Protein AF-A0A2V9PMG2-F1 (afdb_monomer_lite)

Secondary structure (DSSP, 8-state):
-TT-SS-EEEGGG-TTSPEEEEEEEEEEEETTEEEEEEEEEEEEEEETTEEEEEEEEEES---EETTEE-SEE--HHHHHHTT-EEETTTTEEE-HHHHHHHT-----------------

Foldseek 3Di:
DAVFAFKAFECVVCVVFDKDFDPDWDWDAAPNDTDTQGIWTKDWDDDPRFIDIDIYRHDNFRDDDPNHGDRMDHYNNRCVVQVWDADPVVRDIDNVSSVVVSPPPDDPCPDPDDPDDDDD

Sequence (120 aa):
DSGATYTYVRSSLIQSVPRKSVARPAHVLLAGREIDIQELCFIDGKIEGLDFFTDAVPLDEIGQADGHKLDAIIGAATVEHWEIKLDPRRGELDLEGLRRRAQVGPVTQKNWGPNFSAPS

pLDDT: mean 87.08, std 15.1, range [38.06, 97.94]

Radius of gyration: 17.61 Å; chains: 1; bounding box: 45×46×50 Å

Structure (mmCIF, N/CA/C/O backbone):
data_AF-A0A2V9PMG2-F1
#
_entry.id   AF-A0A2V9PMG2-F1
#
loop_
_atom_site.group_PDB
_atom_site.id
_atom_site.type_symbol
_atom_site.label_atom_id
_atom_site.label_alt_id
_atom_site.label_comp_id
_atom_site.label_asym_id
_atom_site.label_entity_id
_atom_site.label_seq_id
_atom_site.pdbx_PDB_ins_code
_atom_site.Cartn_x
_atom_site.Cartn_y
_atom_site.Cartn_z
_atom_site.occupancy
_atom_site.B_iso_or_equiv
_atom_site.auth_seq_id
_atom_site.auth_comp_id
_atom_site.auth_asym_id
_atom_site.auth_atom_id
_atom_site.pdbx_PDB_model_num
ATOM 1 N N . ASP A 1 1 ? -3.464 -1.507 -6.905 1.00 80.94 1 ASP A N 1
ATOM 2 C CA . ASP A 1 1 ? -4.848 -1.142 -7.231 1.00 80.94 1 ASP A CA 1
ATOM 3 C C . ASP A 1 1 ? -4.884 0.348 -7.526 1.00 80.94 1 ASP A C 1
ATOM 5 O O . ASP A 1 1 ? -4.659 1.149 -6.629 1.00 80.94 1 ASP A O 1
ATOM 9 N N . SER A 1 2 ? -5.082 0.720 -8.790 1.00 80.12 2 SER A N 1
ATOM 10 C CA . SER A 1 2 ? -5.168 2.130 -9.182 1.00 80.12 2 SER A CA 1
ATOM 11 C C . SER A 1 2 ? -6.483 2.794 -8.756 1.00 80.12 2 SER A C 1
ATOM 13 O O . SER A 1 2 ? -6.559 4.019 -8.773 1.00 80.12 2 SER A O 1
ATOM 15 N N . GLY A 1 3 ? -7.505 2.019 -8.370 1.00 88.19 3 GLY A N 1
ATOM 16 C CA . GLY A 1 3 ? -8.778 2.531 -7.857 1.00 88.19 3 GLY A CA 1
ATOM 17 C C . GLY A 1 3 ? -8.750 2.885 -6.368 1.00 88.19 3 GLY A C 1
ATOM 18 O O . GLY A 1 3 ? -9.652 3.565 -5.884 1.00 88.19 3 GLY A O 1
ATOM 19 N N . ALA A 1 4 ? -7.714 2.460 -5.646 1.00 92.44 4 ALA A N 1
ATOM 20 C CA . ALA A 1 4 ? -7.520 2.748 -4.233 1.00 92.44 4 ALA A CA 1
ATOM 21 C C . ALA A 1 4 ? -6.420 3.799 -4.058 1.00 92.44 4 ALA A C 1
ATOM 23 O O . ALA A 1 4 ? -5.282 3.562 -4.446 1.00 92.44 4 ALA A O 1
ATOM 24 N N . THR A 1 5 ? -6.717 4.950 -3.454 1.00 94.44 5 THR A N 1
ATOM 25 C CA . THR A 1 5 ? -5.698 5.995 -3.230 1.00 94.44 5 THR A CA 1
ATOM 26 C C . THR A 1 5 ? -4.609 5.534 -2.259 1.00 94.44 5 THR A C 1
ATOM 28 O O . THR A 1 5 ? -3.423 5.730 -2.521 1.00 94.44 5 THR A O 1
ATOM 31 N N . TYR A 1 6 ? -5.014 4.909 -1.151 1.00 96.81 6 TYR A N 1
ATOM 32 C CA . TYR A 1 6 ? -4.131 4.500 -0.059 1.00 96.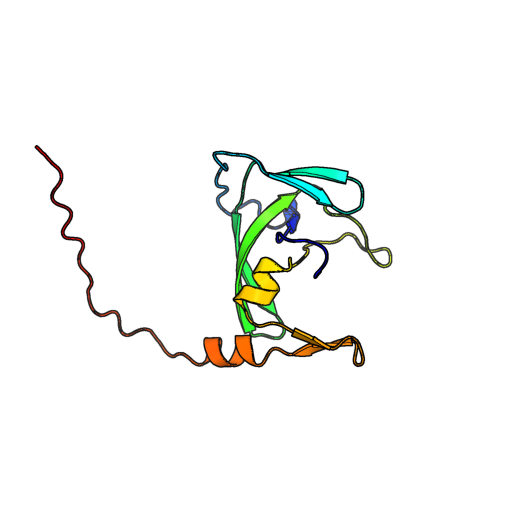81 6 TYR A CA 1
ATOM 33 C C . TYR A 1 6 ? -3.689 3.044 -0.192 1.00 96.81 6 TYR A C 1
ATOM 35 O O . TYR A 1 6 ? -4.365 2.226 -0.817 1.00 96.81 6 TYR A O 1
ATOM 43 N N . THR A 1 7 ? -2.569 2.719 0.448 1.00 97.50 7 THR A N 1
ATOM 44 C CA . THR A 1 7 ? -2.159 1.332 0.671 1.00 97.50 7 THR A CA 1
ATOM 45 C C . THR A 1 7 ? -2.834 0.793 1.927 1.00 97.50 7 THR A C 1
ATOM 47 O O . THR A 1 7 ? -2.912 1.481 2.943 1.00 97.50 7 THR A O 1
ATOM 50 N N . TYR A 1 8 ? -3.308 -0.449 1.867 1.00 97.06 8 TYR A N 1
ATOM 51 C CA . TYR A 1 8 ? -3.967 -1.141 2.973 1.00 97.06 8 TYR A CA 1
ATOM 52 C C . TYR A 1 8 ? -3.236 -2.440 3.268 1.00 97.06 8 TYR A C 1
ATOM 54 O O . TYR A 1 8 ? -2.804 -3.132 2.348 1.00 97.06 8 TYR A O 1
ATOM 62 N N . VAL A 1 9 ? -3.128 -2.800 4.541 1.00 97.19 9 VAL A N 1
ATOM 63 C CA . VAL A 1 9 ? -2.476 -4.041 4.970 1.00 97.19 9 VAL A CA 1
ATOM 64 C C . VAL A 1 9 ? -3.272 -4.688 6.090 1.00 97.19 9 VAL A C 1
ATOM 66 O O . VAL A 1 9 ? -3.857 -4.008 6.935 1.00 97.19 9 VAL A O 1
ATOM 69 N N . ARG A 1 10 ? -3.320 -6.020 6.097 1.00 96.31 10 ARG A N 1
ATOM 70 C CA . ARG A 1 10 ? -4.031 -6.751 7.136 1.00 96.31 10 ARG A CA 1
ATOM 71 C C . ARG A 1 10 ? -3.321 -6.566 8.476 1.00 96.31 10 ARG A C 1
ATOM 73 O O . ARG A 1 10 ? -2.162 -6.953 8.625 1.00 96.31 10 ARG A O 1
ATOM 80 N N . SER A 1 11 ? -4.037 -6.050 9.471 1.00 96.38 11 SER A N 1
ATOM 81 C CA . SER A 1 11 ? -3.542 -5.751 10.821 1.00 96.38 11 SER A CA 1
ATOM 82 C C . SER A 1 11 ? -2.783 -6.915 11.460 1.00 96.38 11 SER A C 1
ATOM 84 O O . SER A 1 11 ? -1.785 -6.701 12.147 1.00 96.38 11 SER A O 1
ATOM 86 N N . SER A 1 12 ? -3.231 -8.153 11.227 1.00 95.81 12 SER A N 1
ATOM 87 C CA . SER A 1 12 ? -2.614 -9.359 11.789 1.00 95.81 12 SER A CA 1
ATOM 88 C C . SER A 1 12 ? -1.185 -9.614 11.298 1.00 95.81 12 SER A C 1
ATOM 90 O O . SER A 1 12 ? -0.460 -10.357 11.947 1.00 95.81 12 SER A O 1
ATOM 92 N N . LEU A 1 13 ? -0.776 -9.026 10.168 1.00 94.56 13 LEU A N 1
ATOM 93 C CA . LEU A 1 13 ? 0.558 -9.208 9.582 1.00 94.56 13 LEU A CA 1
ATOM 94 C C . LEU A 1 13 ? 1.584 -8.192 10.098 1.00 94.56 13 LEU A C 1
ATOM 96 O O . LEU A 1 13 ? 2.782 -8.394 9.934 1.00 94.56 13 LEU A O 1
ATOM 100 N N . ILE A 1 14 ? 1.124 -7.109 10.728 1.00 94.44 14 ILE A N 1
ATOM 101 C CA . ILE A 1 14 ? 1.952 -5.958 11.116 1.00 94.44 14 ILE A CA 1
ATOM 102 C C . ILE A 1 14 ? 1.744 -5.566 12.585 1.00 94.44 14 ILE A C 1
ATOM 104 O O . ILE A 1 14 ? 1.803 -4.396 12.953 1.00 94.44 14 ILE A O 1
ATOM 108 N N . GLN A 1 15 ? 1.484 -6.549 13.448 1.00 93.81 15 GLN A N 1
ATOM 109 C CA . GLN A 1 15 ? 1.163 -6.319 14.864 1.00 93.81 15 GLN A CA 1
ATOM 110 C C . GLN A 1 15 ? 2.277 -5.597 15.635 1.00 93.81 15 GLN A C 1
ATOM 112 O O . GLN A 1 15 ? 1.994 -4.862 16.576 1.00 93.81 15 GLN A O 1
ATOM 117 N N . SER A 1 16 ? 3.536 -5.793 15.238 1.00 93.81 16 SER A N 1
ATOM 118 C CA . SER A 1 16 ? 4.702 -5.156 15.856 1.00 93.81 16 SER A CA 1
ATOM 119 C C . SER A 1 16 ? 5.074 -3.806 15.239 1.00 93.81 16 SER A C 1
ATOM 121 O O . SER A 1 16 ? 6.013 -3.170 15.713 1.00 93.81 16 SER A O 1
ATOM 123 N N . VAL A 1 17 ? 4.395 -3.372 14.170 1.00 95.94 17 VAL A N 1
ATOM 124 C CA . VAL A 1 17 ? 4.707 -2.108 13.494 1.00 95.94 17 VAL A CA 1
ATOM 125 C C . VAL A 1 17 ? 4.039 -0.954 14.249 1.00 95.94 17 VAL A C 1
ATOM 127 O O . VAL A 1 17 ? 2.826 -1.003 14.477 1.00 95.94 17 VAL A O 1
ATOM 130 N N . PRO A 1 18 ? 4.786 0.102 14.629 1.00 96.69 18 PRO A N 1
ATOM 131 C CA . PRO A 1 18 ? 4.208 1.268 15.282 1.00 96.69 18 PRO A CA 1
ATOM 132 C C . PRO A 1 18 ? 3.099 1.907 14.445 1.00 96.69 18 PRO A C 1
ATOM 134 O O . PRO A 1 18 ? 3.263 2.165 13.250 1.00 96.69 18 PRO A O 1
ATOM 137 N N . ARG A 1 19 ? 1.980 2.208 15.105 1.00 97.00 19 ARG A N 1
ATOM 138 C CA . ARG A 1 19 ? 0.844 2.910 14.509 1.00 97.00 19 ARG A CA 1
ATOM 139 C C . ARG A 1 19 ? 0.8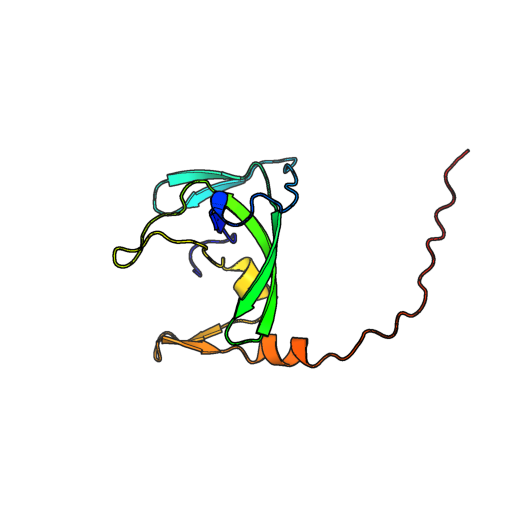47 4.364 14.946 1.00 97.00 19 ARG A C 1
ATOM 141 O O . ARG A 1 19 ? 1.149 4.685 16.096 1.00 97.00 19 ARG A O 1
ATOM 148 N N . LYS A 1 20 ? 0.505 5.248 14.020 1.00 96.62 20 LYS A N 1
ATOM 149 C CA . LYS A 1 20 ? 0.373 6.680 14.248 1.00 96.62 20 LYS A CA 1
ATOM 150 C C . LYS A 1 20 ? -1.061 7.092 13.966 1.00 96.62 20 LYS A C 1
ATOM 152 O O . LYS A 1 20 ? -1.526 6.965 12.836 1.00 96.62 20 LYS A O 1
ATOM 157 N N . SER A 1 21 ? -1.732 7.633 14.977 1.00 96.62 21 SER A N 1
ATOM 158 C CA . SER A 1 21 ? -3.057 8.222 14.801 1.00 96.62 21 SER A CA 1
ATOM 159 C C . SER A 1 21 ? -2.990 9.423 13.861 1.00 96.62 21 SER A C 1
ATOM 161 O O . SER A 1 21 ? -2.071 10.247 13.947 1.00 96.62 21 SER A O 1
ATOM 163 N N . VAL A 1 22 ? -3.971 9.544 12.971 1.00 95.00 22 VAL A N 1
ATOM 164 C CA . VAL A 1 22 ? -4.097 10.712 12.100 1.00 95.00 22 VAL A CA 1
ATOM 165 C C . VAL A 1 22 ? -4.958 11.773 12.780 1.00 95.00 22 VAL A C 1
ATOM 167 O O . VAL A 1 22 ? -6.000 11.481 13.357 1.00 95.00 22 VAL A O 1
ATOM 170 N N . ALA A 1 23 ? -4.525 13.033 12.720 1.00 92.62 23 ALA A N 1
ATOM 171 C CA . ALA A 1 23 ? -5.235 14.132 13.381 1.00 92.62 23 ALA A CA 1
ATOM 172 C C . ALA A 1 23 ? -6.601 14.437 12.741 1.00 92.62 23 ALA A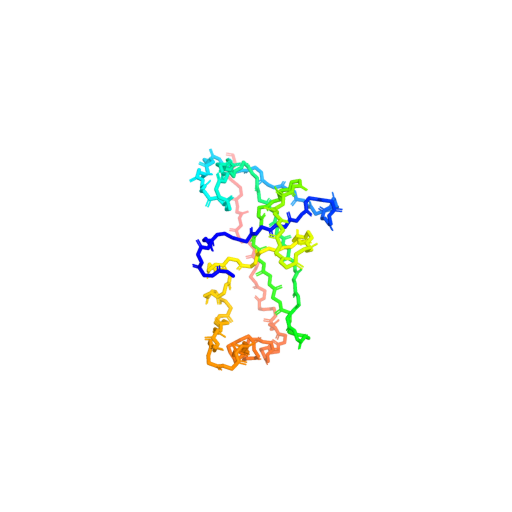 C 1
ATOM 174 O O . ALA A 1 23 ? -7.481 15.001 13.387 1.00 92.62 23 ALA A O 1
ATOM 175 N N . ARG A 1 24 ? -6.763 14.104 11.456 1.00 92.75 24 ARG A N 1
ATOM 176 C CA . ARG A 1 24 ? -8.003 14.265 10.694 1.00 92.75 24 ARG A CA 1
ATOM 177 C C . ARG A 1 24 ? -8.236 12.984 9.893 1.00 92.75 24 ARG A C 1
ATOM 179 O O . ARG A 1 24 ? -7.544 12.803 8.890 1.00 92.75 24 ARG A O 1
ATOM 186 N N . PRO A 1 25 ? -9.132 12.094 10.351 1.00 93.06 25 PRO A N 1
ATOM 187 C CA . PRO A 1 25 ? -9.444 10.871 9.629 1.00 93.06 25 PRO A CA 1
ATOM 188 C C . PRO A 1 25 ? -9.941 11.149 8.213 1.00 93.06 25 PRO A C 1
ATOM 190 O O . PRO A 1 25 ? -10.691 12.098 7.984 1.00 93.06 25 PRO A O 1
ATOM 193 N N . ALA A 1 26 ? -9.501 10.323 7.267 1.00 92.88 26 ALA A N 1
ATOM 194 C CA . ALA A 1 26 ? -10.021 10.327 5.908 1.00 92.88 26 ALA A CA 1
ATOM 195 C C . ALA A 1 26 ? -11.107 9.255 5.780 1.00 92.88 26 ALA A C 1
ATOM 197 O O . ALA A 1 26 ? -10.920 8.129 6.241 1.00 92.88 26 ALA A O 1
ATOM 198 N N . HIS A 1 27 ? -12.216 9.608 5.132 1.00 95.00 27 HIS A N 1
ATOM 199 C CA . HIS A 1 27 ? -13.327 8.702 4.853 1.00 95.00 27 HIS A CA 1
ATOM 200 C C . HIS A 1 27 ? -13.224 8.217 3.411 1.00 95.00 27 HIS A C 1
ATOM 202 O O . HIS A 1 27 ? -13.189 9.028 2.483 1.00 95.00 27 HIS A O 1
ATOM 208 N N . VAL A 1 28 ? -13.148 6.903 3.220 1.00 94.19 28 VAL A N 1
ATOM 209 C CA . VAL A 1 28 ? -12.947 6.297 1.899 1.00 94.19 28 VAL A CA 1
ATOM 210 C C . VAL A 1 28 ? -13.860 5.100 1.699 1.00 94.19 28 VAL A C 1
ATOM 212 O O . VAL A 1 28 ? -14.248 4.430 2.653 1.00 94.19 28 VAL A O 1
ATOM 215 N N . LEU A 1 29 ? -14.171 4.809 0.437 1.00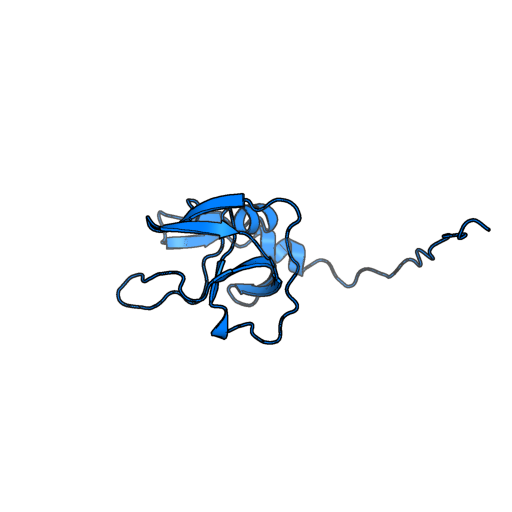 92.31 29 LEU A N 1
ATOM 216 C CA . LEU A 1 29 ? -14.865 3.590 0.049 1.00 92.31 29 LEU A CA 1
ATOM 217 C C . LEU A 1 29 ? -13.836 2.573 -0.451 1.00 92.31 29 LEU A C 1
ATOM 219 O O . LEU A 1 29 ? -13.148 2.825 -1.438 1.00 92.31 29 LEU A O 1
ATOM 223 N N . LEU A 1 30 ? -13.750 1.420 0.207 1.00 90.94 30 LEU A N 1
ATOM 224 C CA . LEU A 1 30 ? -12.899 0.304 -0.201 1.00 90.94 30 LEU A CA 1
ATOM 225 C C . LEU A 1 30 ? -13.757 -0.949 -0.349 1.00 90.94 30 LEU A C 1
ATOM 227 O O . LEU A 1 30 ? -14.400 -1.379 0.605 1.00 90.94 30 LEU A O 1
ATOM 231 N N . ALA A 1 31 ? -13.787 -1.531 -1.551 1.00 83.62 31 ALA A N 1
ATOM 232 C CA . ALA A 1 31 ? -14.575 -2.733 -1.850 1.00 83.62 31 ALA A CA 1
ATOM 233 C C . ALA A 1 31 ? -16.052 -2.642 -1.389 1.00 83.62 31 ALA A C 1
ATOM 235 O O . ALA A 1 31 ? -16.620 -3.604 -0.877 1.00 83.62 31 ALA A O 1
ATOM 236 N N . GLY A 1 32 ? -16.670 -1.464 -1.539 1.00 86.44 32 GLY A N 1
ATOM 237 C CA . GLY A 1 32 ? -18.062 -1.216 -1.140 1.00 86.44 32 GLY A CA 1
ATOM 238 C C . GLY A 1 32 ? -18.281 -1.006 0.362 1.00 86.44 32 GLY A C 1
ATOM 239 O O . GLY A 1 32 ? -19.425 -0.871 0.788 1.00 86.44 32 GLY A O 1
ATOM 240 N N . ARG A 1 33 ? -17.212 -0.960 1.164 1.00 90.00 33 ARG A N 1
ATOM 241 C CA . ARG A 1 33 ? -17.256 -0.657 2.597 1.00 90.00 33 ARG A CA 1
ATOM 242 C C . ARG A 1 33 ? -16.708 0.735 2.858 1.00 90.00 33 ARG A C 1
ATOM 244 O O . ARG A 1 33 ? -15.668 1.105 2.316 1.00 90.00 33 ARG A O 1
ATOM 251 N N . GLU A 1 34 ? -17.394 1.481 3.709 1.00 93.69 34 GLU A N 1
ATOM 252 C CA . GLU A 1 34 ? -16.867 2.731 4.247 1.00 93.69 34 GLU A CA 1
ATOM 253 C C . GLU A 1 34 ? -15.783 2.417 5.279 1.00 93.69 34 GLU A C 1
ATOM 255 O O . GLU A 1 34 ? -15.955 1.552 6.142 1.00 93.69 34 GLU A O 1
ATOM 260 N N . ILE A 1 35 ? -14.647 3.095 5.147 1.00 94.81 35 ILE A N 1
ATOM 261 C CA . ILE A 1 35 ? -13.495 2.966 6.028 1.00 94.81 35 ILE A CA 1
ATOM 262 C C . ILE A 1 35 ? -13.121 4.353 6.538 1.00 94.81 35 ILE A C 1
ATOM 264 O O . ILE A 1 35 ? -12.866 5.270 5.751 1.00 94.81 35 ILE A O 1
ATOM 268 N N . ASP A 1 36 ? -13.008 4.456 7.859 1.00 95.56 36 ASP A N 1
ATOM 269 C CA . ASP A 1 36 ? -12.443 5.613 8.539 1.00 95.56 36 ASP A CA 1
ATOM 270 C C . ASP A 1 36 ? -10.962 5.360 8.794 1.00 95.56 36 ASP A C 1
ATOM 272 O O . ASP A 1 36 ? -10.583 4.536 9.629 1.00 95.56 36 ASP A O 1
ATOM 276 N N . ILE A 1 37 ? -10.099 6.075 8.078 1.00 96.38 37 ILE A N 1
ATOM 277 C CA . ILE A 1 37 ? -8.655 5.973 8.271 1.00 96.38 37 ILE A CA 1
ATOM 278 C C . ILE A 1 37 ? -8.292 6.761 9.526 1.00 96.38 37 ILE A C 1
ATOM 280 O O . ILE A 1 37 ? -8.124 7.975 9.468 1.00 96.38 37 ILE A O 1
ATOM 284 N N . GLN A 1 38 ? -8.192 6.078 10.666 1.00 96.25 38 GLN A N 1
ATOM 285 C CA . GLN A 1 38 ? -7.863 6.690 11.963 1.00 96.25 38 GLN A CA 1
ATOM 286 C C . GLN A 1 38 ? -6.378 6.580 12.321 1.00 96.25 38 GLN A C 1
ATOM 288 O O . GLN A 1 38 ? -5.866 7.346 13.141 1.00 96.25 38 GLN A O 1
ATOM 293 N N . GLU A 1 39 ? -5.669 5.658 11.684 1.00 96.62 39 GLU A N 1
ATOM 294 C CA . GLU A 1 39 ? -4.260 5.401 11.928 1.00 96.62 39 GLU A CA 1
ATOM 295 C C . GLU A 1 39 ? -3.547 4.949 10.657 1.00 96.62 39 GLU A C 1
ATOM 297 O O . GLU A 1 39 ? -4.149 4.403 9.732 1.00 96.62 39 GLU A O 1
ATOM 302 N N . LEU A 1 40 ? -2.242 5.198 10.633 1.00 97.50 40 LEU A N 1
ATOM 303 C CA . LEU A 1 40 ? -1.323 4.749 9.600 1.00 97.50 40 LEU A CA 1
ATOM 304 C C . LEU A 1 40 ? -0.134 4.055 10.257 1.00 97.50 40 LEU A C 1
ATOM 306 O O . LEU A 1 40 ? 0.271 4.391 11.371 1.00 97.50 40 LEU A O 1
ATOM 310 N N . CYS A 1 41 ? 0.459 3.119 9.540 1.00 97.44 41 CYS A N 1
ATOM 311 C CA . CYS A 1 41 ? 1.741 2.517 9.873 1.00 97.44 41 CYS A CA 1
ATOM 312 C C . CYS A 1 41 ? 2.711 2.752 8.717 1.00 97.44 41 CYS A C 1
ATOM 314 O O . CYS A 1 41 ? 2.283 2.893 7.576 1.00 97.44 41 CYS A O 1
ATOM 316 N N . PHE A 1 42 ? 4.004 2.828 9.008 1.00 97.69 42 PHE A N 1
ATOM 317 C CA . PHE A 1 42 ? 5.034 2.897 7.976 1.00 97.69 42 PHE A CA 1
ATOM 318 C C . PHE A 1 42 ? 5.649 1.512 7.820 1.00 97.69 42 PHE A C 1
ATOM 320 O O . PHE A 1 42 ? 6.090 0.930 8.812 1.00 97.69 42 PHE A O 1
ATOM 327 N N . ILE A 1 43 ? 5.630 0.978 6.602 1.00 96.62 43 ILE A N 1
ATOM 328 C CA . ILE A 1 43 ? 6.060 -0.389 6.311 1.00 96.62 43 ILE A CA 1
ATOM 329 C C . ILE A 1 43 ? 7.067 -0.415 5.168 1.00 96.62 43 ILE A C 1
ATOM 331 O O . ILE A 1 43 ? 6.966 0.365 4.219 1.00 96.62 43 ILE A O 1
ATOM 335 N N . ASP A 1 44 ? 7.990 -1.368 5.251 1.00 95.12 44 ASP A N 1
ATOM 336 C CA . ASP A 1 44 ? 8.839 -1.781 4.141 1.00 95.12 44 ASP A CA 1
ATOM 337 C C . ASP A 1 44 ? 8.174 -2.944 3.395 1.00 95.12 44 ASP A C 1
ATOM 339 O O . ASP A 1 44 ? 7.526 -3.811 3.989 1.00 95.12 44 ASP A O 1
ATOM 343 N N . GLY A 1 45 ? 8.343 -2.972 2.080 1.00 92.38 45 GLY A N 1
ATOM 344 C CA . GLY A 1 45 ? 7.827 -4.007 1.201 1.00 92.38 45 GLY A CA 1
ATOM 345 C C . GLY A 1 45 ? 8.828 -4.363 0.111 1.00 92.38 45 GLY A C 1
ATOM 346 O O . GLY A 1 45 ? 9.820 -3.670 -0.114 1.00 92.38 45 GLY A O 1
ATOM 347 N N . LYS A 1 46 ? 8.556 -5.466 -0.587 1.00 93.94 46 LYS A N 1
ATOM 348 C CA . LYS A 1 46 ? 9.395 -5.946 -1.685 1.00 93.94 46 LYS A CA 1
ATOM 349 C C . LYS A 1 46 ? 8.533 -6.390 -2.860 1.00 93.94 46 LYS A C 1
ATOM 351 O O . LYS A 1 46 ? 7.627 -7.200 -2.680 1.00 93.94 46 LYS A O 1
ATOM 356 N N . ILE A 1 47 ? 8.831 -5.886 -4.056 1.00 92.06 47 ILE A N 1
ATOM 357 C CA . ILE A 1 47 ? 8.214 -6.320 -5.320 1.00 92.06 47 ILE A CA 1
ATOM 358 C C . ILE A 1 47 ? 9.329 -6.863 -6.204 1.00 92.06 47 ILE A C 1
ATOM 360 O O . ILE A 1 47 ? 10.281 -6.148 -6.500 1.00 92.06 47 ILE A O 1
ATOM 364 N N . GLU A 1 48 ? 9.247 -8.140 -6.586 1.00 91.25 48 GLU A N 1
ATOM 365 C CA . GLU A 1 48 ? 10.260 -8.808 -7.426 1.00 91.25 48 GLU A CA 1
ATOM 366 C C . GLU A 1 48 ? 11.713 -8.598 -6.948 1.00 91.25 48 GLU A C 1
ATOM 368 O O . GLU A 1 48 ? 12.636 -8.400 -7.735 1.00 91.25 48 GLU A O 1
ATOM 373 N N . GLY A 1 49 ? 11.934 -8.609 -5.632 1.00 92.44 49 GLY A N 1
ATOM 374 C CA . GLY A 1 49 ? 13.264 -8.401 -5.054 1.00 92.44 49 GLY A CA 1
ATOM 375 C C . GLY A 1 49 ? 13.615 -6.943 -4.741 1.00 92.44 49 GLY A C 1
ATOM 376 O O . GLY A 1 49 ? 14.524 -6.718 -3.945 1.00 92.44 49 GLY A O 1
ATOM 377 N N . LEU A 1 50 ? 12.881 -5.972 -5.286 1.00 93.75 50 LEU A N 1
ATOM 378 C CA . LEU A 1 50 ? 13.139 -4.543 -5.121 1.00 93.75 50 LEU A CA 1
ATOM 379 C C . LEU A 1 50 ? 12.421 -3.985 -3.897 1.00 93.75 50 LEU A C 1
ATOM 381 O O . LEU A 1 50 ? 11.210 -4.153 -3.754 1.00 93.75 50 LEU A O 1
ATOM 385 N N . ASP A 1 51 ? 13.181 -3.322 -3.035 1.00 94.12 51 ASP A N 1
ATOM 386 C CA . ASP A 1 51 ? 12.676 -2.731 -1.801 1.00 94.12 51 ASP A CA 1
ATOM 387 C C . ASP A 1 51 ? 11.947 -1.411 -2.071 1.00 94.12 51 ASP A C 1
ATOM 389 O O . ASP A 1 51 ? 12.388 -0.589 -2.877 1.00 94.12 51 ASP A O 1
ATOM 393 N N . PHE A 1 52 ? 10.838 -1.208 -1.370 1.00 95.31 52 PHE A N 1
ATOM 394 C CA . PHE A 1 52 ? 10.095 0.045 -1.321 1.00 95.31 52 PHE A CA 1
ATOM 395 C C . PHE A 1 52 ? 9.546 0.245 0.094 1.00 95.31 52 PHE A C 1
ATOM 397 O O . PHE A 1 52 ? 9.451 -0.706 0.865 1.00 95.31 52 PHE A O 1
ATOM 404 N N . PHE A 1 53 ? 9.148 1.465 0.434 1.00 96.56 53 PHE A N 1
ATOM 405 C CA . PHE A 1 53 ? 8.467 1.756 1.696 1.00 96.56 53 PHE A CA 1
ATOM 406 C C . PHE A 1 53 ? 7.207 2.578 1.451 1.00 96.56 53 PHE A C 1
ATOM 408 O O . PHE A 1 53 ? 7.086 3.263 0.434 1.00 96.56 53 PHE A O 1
ATOM 415 N N . THR A 1 54 ? 6.253 2.532 2.372 1.00 97.62 54 THR A N 1
ATOM 416 C CA . THR A 1 54 ? 5.017 3.313 2.264 1.00 97.62 54 THR A CA 1
ATOM 417 C C . THR A 1 54 ? 4.342 3.467 3.616 1.00 97.62 54 THR A C 1
ATOM 419 O O . THR A 1 54 ? 4.476 2.613 4.492 1.00 97.62 54 THR A O 1
ATOM 422 N N . ASP A 1 55 ? 3.561 4.530 3.779 1.00 97.00 55 ASP A N 1
ATOM 423 C CA . ASP A 1 55 ? 2.478 4.508 4.749 1.00 97.00 55 ASP A CA 1
ATOM 424 C C . ASP A 1 55 ? 1.370 3.548 4.286 1.00 97.00 55 ASP A C 1
ATOM 426 O O . ASP A 1 55 ? 1.115 3.387 3.089 1.00 97.00 55 ASP A O 1
ATOM 430 N N . ALA A 1 56 ? 0.747 2.872 5.246 1.00 97.94 56 ALA A N 1
ATOM 431 C CA . ALA A 1 56 ? -0.328 1.923 5.024 1.00 97.94 56 ALA A CA 1
ATOM 432 C C . ALA A 1 56 ? -1.393 2.036 6.118 1.00 97.94 56 ALA A C 1
ATOM 434 O O . ALA A 1 56 ? -1.090 2.243 7.297 1.00 97.94 56 ALA A O 1
ATOM 435 N N . VAL A 1 57 ? -2.647 1.853 5.721 1.00 97.81 57 VAL A N 1
ATOM 436 C CA . VAL A 1 57 ? -3.802 1.770 6.613 1.00 97.81 57 VAL A CA 1
ATOM 437 C C . VAL A 1 57 ? -3.920 0.325 7.122 1.00 97.81 57 VAL A C 1
ATOM 439 O O . VAL A 1 57 ? -4.166 -0.580 6.315 1.00 97.81 57 VAL A O 1
ATOM 442 N N . PRO A 1 58 ? -3.752 0.069 8.431 1.00 97.31 58 PRO A N 1
ATOM 443 C CA . PRO A 1 58 ? -4.005 -1.248 9.003 1.00 97.31 58 PRO A CA 1
ATOM 444 C C . PRO A 1 58 ? -5.514 -1.528 9.029 1.00 97.31 58 PRO A C 1
ATOM 446 O O . PRO A 1 58 ? -6.283 -0.739 9.571 1.00 97.31 58 PRO A O 1
ATOM 449 N N . LEU A 1 59 ? -5.946 -2.658 8.467 1.00 95.81 59 LEU A N 1
ATOM 450 C CA . LEU A 1 59 ? -7.339 -3.121 8.517 1.00 95.81 59 LEU A CA 1
ATOM 451 C C . LEU A 1 59 ? -7.413 -4.564 9.008 1.00 95.81 59 LEU A C 1
ATOM 453 O O . LEU A 1 59 ? -6.605 -5.397 8.608 1.00 95.81 59 LEU A O 1
ATOM 457 N N . ASP A 1 60 ? -8.414 -4.902 9.819 1.00 94.06 60 ASP A N 1
ATOM 458 C CA . ASP A 1 60 ? -8.595 -6.288 10.280 1.00 94.06 60 ASP A CA 1
ATOM 459 C C . ASP A 1 60 ? -8.898 -7.239 9.116 1.00 94.06 60 ASP A C 1
ATOM 461 O O . ASP A 1 60 ? -8.323 -8.323 9.015 1.00 94.06 60 ASP A O 1
ATOM 465 N N . GLU A 1 61 ? -9.741 -6.791 8.185 1.00 92.44 61 GLU A N 1
ATOM 466 C CA . GLU A 1 61 ? -10.017 -7.475 6.928 1.00 92.44 61 GLU A CA 1
ATOM 467 C C . GLU A 1 61 ? -10.087 -6.469 5.781 1.00 92.44 61 GLU A C 1
ATOM 469 O O . GLU A 1 61 ? -10.832 -5.490 5.849 1.00 92.44 61 GLU A O 1
ATOM 474 N N . ILE A 1 62 ? -9.340 -6.745 4.712 1.00 93.00 62 ILE A N 1
ATOM 475 C CA . ILE A 1 62 ? -9.321 -5.918 3.501 1.00 93.00 62 ILE A CA 1
ATOM 476 C C . ILE A 1 62 ? -10.437 -6.345 2.542 1.00 93.00 62 ILE A C 1
ATOM 478 O O . ILE A 1 62 ? -11.213 -5.525 2.064 1.00 93.00 62 ILE A O 1
ATOM 482 N N . GLY A 1 63 ? -10.519 -7.645 2.261 1.00 90.44 63 GLY A N 1
ATOM 483 C CA . GLY A 1 63 ? -11.432 -8.204 1.273 1.00 90.44 63 GLY A CA 1
ATOM 484 C C . GLY A 1 63 ? -10.912 -9.523 0.718 1.00 90.44 63 GLY A C 1
ATOM 485 O O . GLY A 1 63 ? -9.989 -10.128 1.275 1.00 90.44 63 GLY A O 1
ATOM 486 N N . GLN A 1 64 ? -11.516 -9.968 -0.379 1.00 90.69 64 GLN A N 1
ATOM 487 C CA . GLN A 1 64 ? -11.123 -11.181 -1.087 1.00 90.69 64 GLN A CA 1
ATOM 488 C C . GLN A 1 64 ? -11.060 -10.917 -2.591 1.00 90.69 64 GLN A C 1
ATOM 490 O O . GLN A 1 64 ? -11.884 -10.172 -3.118 1.00 90.69 64 GLN A O 1
ATOM 495 N N . ALA A 1 65 ? -10.108 -11.552 -3.265 1.00 86.31 65 ALA A N 1
ATOM 496 C CA . ALA A 1 65 ? -10.016 -11.609 -4.721 1.00 86.31 65 ALA A CA 1
ATOM 497 C C . ALA A 1 65 ? -9.672 -13.044 -5.124 1.00 86.31 65 ALA A C 1
ATOM 499 O O . ALA A 1 65 ? -8.904 -13.705 -4.426 1.00 86.31 65 ALA A O 1
ATOM 500 N N . ASP A 1 66 ? -10.283 -13.545 -6.197 1.00 88.00 66 ASP A N 1
ATOM 501 C CA . ASP A 1 66 ? -10.048 -14.899 -6.721 1.00 88.00 66 ASP A CA 1
ATOM 502 C C . ASP A 1 66 ? -10.166 -16.019 -5.664 1.00 88.00 66 ASP A C 1
ATOM 504 O O . ASP A 1 66 ? -9.463 -17.022 -5.705 1.00 88.00 66 ASP A O 1
ATOM 508 N N . GLY A 1 67 ? -11.059 -15.847 -4.680 1.00 91.06 67 GLY A N 1
ATOM 509 C CA . GLY A 1 67 ? -11.270 -16.804 -3.584 1.00 91.06 67 GLY A CA 1
ATOM 510 C C . GLY A 1 67 ? -10.237 -16.737 -2.450 1.00 91.06 67 GLY A C 1
ATOM 511 O O . GLY A 1 67 ? -10.321 -17.515 -1.500 1.00 91.06 67 GLY A O 1
ATOM 512 N N . HIS A 1 68 ? -9.292 -15.798 -2.505 1.00 89.94 68 HIS A N 1
ATOM 513 C CA . HIS A 1 68 ? -8.247 -15.617 -1.502 1.00 89.94 68 HIS A CA 1
ATOM 514 C C . HIS A 1 68 ? -8.456 -14.335 -0.694 1.00 89.94 68 HIS A C 1
ATOM 516 O O . HIS A 1 68 ? -8.773 -13.278 -1.242 1.00 89.94 68 HIS A O 1
ATOM 522 N N . LYS A 1 69 ? -8.241 -14.404 0.628 1.00 92.00 69 LYS A N 1
ATOM 523 C CA . LYS A 1 69 ? -8.208 -13.207 1.481 1.00 92.00 69 LYS A CA 1
ATOM 524 C C . LYS A 1 69 ? -6.999 -12.344 1.120 1.00 92.00 69 LYS A C 1
ATOM 526 O O . LYS A 1 69 ? -5.875 -12.834 1.092 1.00 92.00 69 LYS A O 1
ATOM 531 N N . LEU A 1 70 ? -7.230 -11.049 0.919 1.00 93.81 70 LEU A N 1
ATOM 532 C CA . LEU A 1 70 ? -6.181 -10.089 0.580 1.00 93.81 70 LEU A CA 1
ATOM 533 C C . LEU A 1 70 ? -5.357 -9.719 1.810 1.00 93.81 70 LEU A C 1
ATOM 535 O O . LEU A 1 70 ? -5.914 -9.324 2.840 1.00 93.81 70 LEU A O 1
ATOM 539 N N . ASP A 1 71 ? -4.042 -9.895 1.719 1.00 95.06 71 ASP A N 1
ATOM 540 C CA . ASP A 1 71 ? -3.081 -9.525 2.767 1.00 95.06 71 ASP A CA 1
ATOM 541 C C . ASP A 1 71 ? -2.712 -8.041 2.698 1.00 95.06 71 ASP A C 1
ATOM 543 O O . ASP A 1 71 ? -2.539 -7.394 3.731 1.00 95.06 71 ASP A O 1
ATOM 547 N N . ALA A 1 72 ? -2.633 -7.496 1.484 1.00 95.25 72 ALA A N 1
ATOM 548 C CA . ALA A 1 72 ? -2.359 -6.092 1.233 1.00 95.25 72 ALA A CA 1
ATOM 549 C C . ALA A 1 72 ? -2.990 -5.629 -0.089 1.00 95.25 72 ALA A C 1
ATOM 551 O O . ALA A 1 72 ? -3.183 -6.419 -1.014 1.00 95.25 72 ALA A O 1
ATOM 552 N N . ILE A 1 73 ? -3.264 -4.331 -0.179 1.00 95.31 73 ILE A N 1
ATOM 553 C CA . ILE A 1 73 ? -3.560 -3.608 -1.417 1.00 95.31 73 ILE A CA 1
ATOM 554 C C . ILE A 1 73 ? -2.541 -2.483 -1.523 1.00 95.31 73 ILE A C 1
ATOM 556 O O . ILE A 1 73 ? -2.494 -1.626 -0.647 1.00 95.31 73 ILE A O 1
ATOM 560 N N . ILE A 1 74 ? -1.760 -2.461 -2.602 1.00 95.00 74 ILE A N 1
ATOM 561 C CA . ILE A 1 74 ? -0.874 -1.333 -2.910 1.00 95.00 74 ILE A CA 1
ATOM 562 C C . ILE A 1 74 ? -1.687 -0.263 -3.636 1.00 95.00 74 ILE A C 1
ATOM 564 O O . ILE A 1 74 ? -2.165 -0.510 -4.746 1.00 95.00 74 ILE A O 1
ATOM 568 N N . GLY A 1 75 ? -1.862 0.895 -3.006 1.00 95.19 75 GLY A N 1
ATOM 569 C CA . GLY A 1 75 ? -2.648 2.002 -3.544 1.00 95.19 75 GLY A CA 1
ATOM 570 C C . GLY A 1 75 ? -1.921 2.807 -4.617 1.00 95.19 75 GLY A C 1
ATOM 571 O O . GLY A 1 75 ? -0.700 2.734 -4.771 1.00 95.19 75 GLY A O 1
ATOM 572 N N . ALA A 1 76 ? -2.687 3.621 -5.337 1.00 95.44 76 ALA A N 1
ATOM 573 C CA . ALA A 1 76 ? -2.229 4.500 -6.401 1.00 95.44 76 ALA A CA 1
ATOM 574 C C . ALA A 1 76 ? -1.117 5.454 -5.943 1.00 95.44 76 ALA A C 1
ATOM 576 O O . ALA A 1 76 ? -0.149 5.629 -6.676 1.00 95.44 76 ALA A O 1
ATOM 577 N N . ALA A 1 77 ? -1.199 6.005 -4.724 1.00 95.75 77 ALA A N 1
ATOM 578 C CA . ALA A 1 77 ? -0.172 6.911 -4.207 1.00 95.75 77 ALA A CA 1
ATOM 579 C C . ALA A 1 77 ? 1.199 6.224 -4.084 1.00 95.75 77 ALA A C 1
ATOM 581 O O . ALA A 1 77 ? 2.218 6.782 -4.487 1.00 95.75 77 ALA A O 1
ATOM 582 N N . THR A 1 78 ? 1.232 4.986 -3.581 1.00 96.50 78 THR A N 1
ATOM 583 C CA . THR A 1 78 ? 2.464 4.190 -3.482 1.00 96.50 78 THR A CA 1
ATOM 584 C C . THR A 1 78 ? 2.987 3.812 -4.866 1.00 96.50 78 THR A C 1
ATOM 586 O O . THR A 1 78 ? 4.183 3.927 -5.123 1.00 96.50 78 THR A O 1
ATOM 589 N N . VAL A 1 79 ? 2.095 3.394 -5.770 1.00 95.00 79 VAL A N 1
ATOM 590 C CA . VAL A 1 79 ? 2.433 3.058 -7.163 1.00 95.00 79 VAL A CA 1
ATOM 591 C C . VAL A 1 79 ? 3.085 4.250 -7.867 1.00 95.00 79 VAL A C 1
ATOM 593 O O . VAL A 1 79 ? 4.147 4.103 -8.469 1.00 95.00 79 VAL A O 1
ATOM 596 N N . GLU A 1 80 ? 2.494 5.437 -7.740 1.00 94.94 80 GLU A N 1
ATOM 597 C CA . GLU A 1 80 ? 3.010 6.670 -8.332 1.00 94.94 80 GLU A CA 1
ATOM 598 C C . GLU A 1 80 ? 4.343 7.091 -7.704 1.00 94.94 80 GLU A C 1
ATOM 600 O O . GLU A 1 80 ? 5.306 7.347 -8.429 1.00 94.94 80 GLU A O 1
ATOM 605 N N . HIS A 1 81 ? 4.434 7.103 -6.369 1.00 95.75 81 HIS A N 1
ATOM 606 C CA . HIS A 1 81 ? 5.647 7.500 -5.649 1.00 95.75 81 HIS A CA 1
ATOM 607 C C . HIS A 1 81 ? 6.878 6.688 -6.073 1.00 95.75 81 HIS A C 1
ATOM 609 O O . HIS A 1 81 ? 7.978 7.231 -6.216 1.00 95.75 81 HIS A O 1
ATOM 615 N N . TRP A 1 82 ? 6.680 5.388 -6.290 1.00 95.69 82 TRP A N 1
ATOM 616 C CA . TRP A 1 82 ? 7.730 4.452 -6.681 1.00 95.69 82 TRP A CA 1
ATOM 617 C C . TRP A 1 82 ? 7.864 4.261 -8.192 1.00 95.69 82 TRP A C 1
ATOM 619 O O . TRP A 1 82 ? 8.670 3.436 -8.625 1.00 95.69 82 TRP A O 1
ATOM 629 N N . GLU A 1 83 ? 7.125 5.036 -8.995 1.00 94.75 83 GLU A N 1
ATOM 630 C CA . GLU A 1 83 ? 7.122 4.955 -10.460 1.00 94.75 83 GLU A CA 1
ATOM 631 C C . GLU A 1 83 ? 6.847 3.527 -10.974 1.00 94.75 83 GLU A C 1
ATOM 633 O O . GLU A 1 83 ? 7.380 3.109 -12.006 1.00 94.75 83 GLU A O 1
ATOM 638 N N . ILE A 1 84 ? 6.021 2.773 -10.245 1.00 93.56 84 ILE A N 1
ATOM 639 C CA . ILE A 1 84 ? 5.545 1.452 -10.650 1.00 93.56 84 ILE A CA 1
ATOM 640 C C . ILE A 1 84 ? 4.459 1.672 -11.698 1.00 93.56 84 ILE A C 1
ATOM 642 O O . ILE A 1 84 ? 3.526 2.446 -11.488 1.00 93.56 84 ILE A O 1
ATOM 646 N N . LYS A 1 85 ? 4.550 0.993 -12.838 1.00 92.44 85 LYS A N 1
ATOM 647 C CA . LYS A 1 85 ? 3.537 1.094 -13.894 1.00 92.44 85 LYS A CA 1
ATOM 648 C C . LYS A 1 85 ? 2.916 -0.267 -14.156 1.00 92.44 85 LYS A C 1
ATOM 650 O O . LYS A 1 85 ? 3.601 -1.281 -14.164 1.00 92.44 85 LYS A O 1
ATOM 655 N N . LEU A 1 86 ? 1.609 -0.284 -14.386 1.00 88.19 86 LEU A N 1
ATOM 656 C CA . LEU A 1 86 ? 0.886 -1.479 -14.815 1.00 88.19 86 LEU A CA 1
ATOM 657 C C . LEU A 1 86 ? 0.905 -1.563 -16.343 1.00 88.19 86 LEU A C 1
ATOM 659 O O . LEU A 1 86 ? 0.497 -0.608 -17.006 1.00 88.19 86 LEU A O 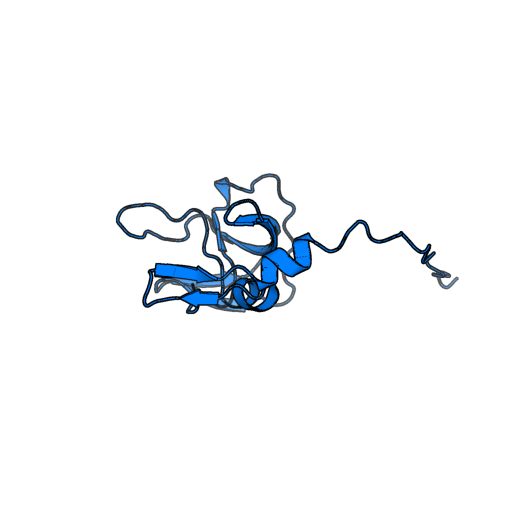1
ATOM 663 N N . ASP A 1 87 ? 1.314 -2.707 -16.893 1.00 86.75 87 ASP A N 1
ATOM 664 C CA . ASP A 1 87 ? 1.051 -3.074 -18.285 1.00 86.75 87 ASP A CA 1
ATOM 665 C C . ASP A 1 87 ? -0.170 -4.012 -18.337 1.00 86.75 87 ASP A C 1
ATOM 667 O O . ASP A 1 87 ? -0.035 -5.234 -18.203 1.00 86.75 87 ASP A O 1
ATOM 671 N N . PRO A 1 88 ? -1.389 -3.477 -18.552 1.00 82.38 88 PRO A N 1
ATOM 672 C CA . PRO A 1 88 ? -2.603 -4.287 -18.573 1.00 82.38 88 PRO A CA 1
ATOM 673 C C . PRO A 1 88 ? -2.679 -5.227 -19.780 1.00 82.38 88 PRO A C 1
ATOM 675 O O . PRO A 1 88 ? -3.480 -6.156 -19.768 1.00 82.38 88 PRO A O 1
ATOM 678 N N . ARG A 1 89 ? -1.876 -5.009 -20.833 1.00 87.44 89 ARG A N 1
ATOM 679 C CA . ARG A 1 89 ? -1.870 -5.890 -22.011 1.00 87.44 89 ARG A CA 1
ATOM 680 C C . ARG A 1 89 ? -1.139 -7.191 -21.720 1.00 87.44 89 ARG A C 1
ATOM 682 O O . ARG A 1 89 ? -1.496 -8.222 -22.281 1.00 87.44 89 ARG A O 1
ATOM 689 N N . ARG A 1 90 ? -0.110 -7.122 -20.874 1.00 87.94 90 ARG A N 1
ATOM 690 C CA . ARG A 1 90 ? 0.736 -8.262 -20.501 1.00 87.94 90 ARG A CA 1
ATOM 691 C C . ARG A 1 90 ? 0.396 -8.839 -19.130 1.00 87.94 90 ARG A C 1
ATOM 693 O O . ARG A 1 90 ? 0.781 -9.965 -18.848 1.00 87.94 90 ARG A O 1
ATOM 700 N N . GLY A 1 91 ? -0.326 -8.087 -18.299 1.00 85.25 91 GLY A N 1
ATOM 701 C CA . GLY A 1 91 ? -0.543 -8.444 -16.897 1.00 85.25 91 GLY A CA 1
ATOM 702 C C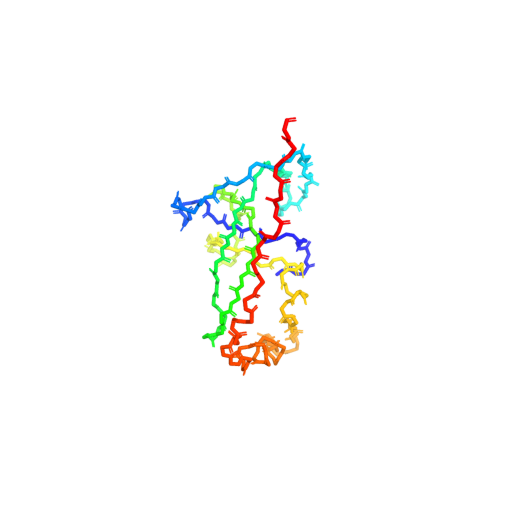 . GLY A 1 91 ? 0.741 -8.340 -16.070 1.00 85.25 91 GLY A C 1
ATOM 703 O O . GLY A 1 91 ? 0.895 -9.055 -15.087 1.00 85.25 91 GLY A O 1
ATOM 704 N N . GLU A 1 92 ? 1.671 -7.478 -16.487 1.00 90.00 92 GLU A N 1
ATOM 705 C CA . GLU A 1 92 ? 2.995 -7.316 -15.880 1.00 90.00 92 GLU A CA 1
ATOM 706 C C . GLU A 1 92 ? 3.128 -5.934 -15.219 1.00 90.00 92 GLU A C 1
ATOM 708 O O . GLU A 1 92 ? 2.397 -4.989 -15.543 1.00 90.00 92 GLU A O 1
ATOM 713 N N . LEU A 1 93 ? 4.085 -5.808 -14.297 1.00 92.00 93 LEU A N 1
ATOM 714 C CA . LEU A 1 93 ? 4.506 -4.526 -13.739 1.00 92.00 93 LEU A CA 1
ATOM 715 C C . LEU A 1 93 ? 5.799 -4.059 -14.419 1.00 92.00 93 LEU A C 1
ATOM 717 O O . LEU A 1 93 ? 6.787 -4.788 -14.471 1.00 92.00 93 LEU A O 1
ATOM 721 N N . ASP A 1 94 ? 5.819 -2.813 -14.882 1.00 93.50 94 ASP A N 1
ATOM 722 C CA . ASP A 1 94 ? 7.054 -2.103 -15.205 1.00 93.50 94 ASP A CA 1
ATOM 723 C C . ASP A 1 94 ? 7.613 -1.479 -13.916 1.00 93.50 94 ASP A C 1
ATOM 725 O O . ASP A 1 94 ? 7.008 -0.601 -13.293 1.00 93.50 94 ASP A O 1
ATOM 729 N N . LEU A 1 95 ? 8.779 -1.991 -13.515 1.00 94.81 95 LEU A N 1
ATOM 730 C CA . LEU A 1 95 ? 9.501 -1.638 -12.293 1.00 94.81 95 LEU A CA 1
ATOM 731 C C . LEU A 1 95 ? 10.778 -0.834 -12.573 1.00 94.81 95 LEU A C 1
ATOM 733 O O . LEU A 1 95 ? 11.638 -0.725 -11.696 1.00 94.81 95 LEU A O 1
ATOM 737 N N . GLU A 1 96 ? 10.959 -0.283 -13.778 1.00 93.25 96 GLU A N 1
ATOM 738 C CA . GLU A 1 96 ? 12.173 0.468 -14.121 1.00 93.25 96 GLU A CA 1
ATOM 739 C C . GLU A 1 96 ? 12.439 1.635 -13.163 1.00 93.25 96 GLU A C 1
ATOM 741 O O . GLU A 1 96 ? 13.587 1.871 -12.781 1.00 93.25 96 GLU A O 1
ATOM 746 N N . GLY A 1 97 ? 11.390 2.347 -12.744 1.00 92.38 97 GLY A N 1
ATOM 747 C CA . GLY A 1 97 ? 11.507 3.451 -11.791 1.00 92.38 97 GLY A CA 1
ATOM 748 C C . GLY A 1 97 ? 12.016 3.008 -10.423 1.00 92.38 97 GLY A C 1
ATOM 749 O O . GLY A 1 97 ? 12.974 3.583 -9.895 1.00 92.38 97 GLY A O 1
ATOM 750 N N . LEU A 1 98 ? 11.460 1.915 -9.902 1.00 93.25 98 LEU A N 1
ATOM 751 C CA . LEU A 1 98 ? 11.900 1.315 -8.648 1.00 93.25 98 LEU A CA 1
ATOM 752 C C . LEU A 1 98 ? 13.357 0.816 -8.739 1.00 93.25 98 LEU A C 1
ATOM 754 O O . LEU A 1 98 ? 14.161 1.077 -7.843 1.00 93.25 98 LEU A O 1
ATOM 758 N N . ARG A 1 99 ? 13.745 0.193 -9.864 1.00 94.00 99 ARG A N 1
ATOM 759 C CA . ARG A 1 99 ? 15.129 -0.264 -10.118 1.00 94.00 99 ARG A CA 1
ATOM 760 C C . ARG A 1 99 ? 16.136 0.883 -10.133 1.00 94.00 99 ARG A C 1
ATOM 762 O O . ARG A 1 99 ? 17.204 0.746 -9.541 1.00 94.00 99 ARG A O 1
ATOM 769 N N . ARG A 1 100 ? 15.812 2.015 -10.772 1.00 91.94 100 ARG A N 1
ATOM 770 C CA . ARG A 1 100 ? 16.694 3.200 -10.783 1.00 91.94 100 ARG A CA 1
ATOM 771 C C . ARG A 1 100 ? 16.986 3.707 -9.371 1.00 91.94 100 ARG A C 1
ATOM 773 O O . ARG A 1 100 ? 18.107 4.112 -9.085 1.00 91.94 100 ARG A O 1
ATOM 780 N N . ARG A 1 101 ? 15.991 3.668 -8.483 1.00 84.62 101 ARG A N 1
ATOM 781 C CA . ARG A 1 101 ? 16.104 4.153 -7.097 1.00 84.62 101 ARG A CA 1
ATOM 782 C C . ARG A 1 101 ? 16.899 3.198 -6.210 1.00 84.62 101 ARG A C 1
ATOM 784 O O . ARG A 1 101 ? 17.690 3.657 -5.395 1.00 84.62 101 ARG A O 1
ATOM 791 N N . ALA A 1 102 ? 16.775 1.891 -6.435 1.00 81.56 102 ALA A N 1
ATOM 792 C CA . ALA A 1 102 ? 17.590 0.883 -5.755 1.00 81.56 102 ALA A CA 1
ATOM 793 C C . ALA A 1 102 ? 19.094 0.978 -6.096 1.00 81.56 102 ALA A C 1
ATOM 795 O O . ALA A 1 102 ? 19.933 0.504 -5.337 1.00 81.56 102 ALA A O 1
ATOM 796 N N . GLN A 1 103 ? 19.447 1.591 -7.232 1.00 67.25 103 GLN A N 1
ATOM 797 C CA . GLN A 1 103 ? 20.835 1.763 -7.680 1.00 67.25 103 GLN A CA 1
ATOM 798 C C . GLN A 1 103 ? 21.536 2.986 -7.073 1.00 67.25 103 GLN A C 1
ATOM 800 O O . GLN A 1 103 ? 22.744 3.151 -7.266 1.00 67.25 103 GLN A O 1
ATOM 805 N N . VAL A 1 104 ? 20.822 3.847 -6.339 1.00 60.19 104 VAL A N 1
ATOM 806 C CA . VAL A 1 104 ? 21.457 4.953 -5.620 1.00 60.19 104 VAL A CA 1
ATOM 807 C C . VAL A 1 104 ? 22.208 4.349 -4.432 1.00 60.19 104 VAL A C 1
ATOM 809 O O . VAL A 1 104 ? 21.606 3.942 -3.441 1.00 60.19 104 VAL A O 1
ATOM 812 N N . GLY A 1 105 ? 23.532 4.228 -4.578 1.00 55.28 105 GLY A N 1
ATOM 813 C CA . GLY A 1 105 ? 24.443 3.735 -3.543 1.00 55.28 105 GLY A CA 1
ATOM 814 C C . GLY A 1 105 ? 24.350 4.534 -2.234 1.00 55.28 105 GLY A C 1
ATOM 815 O O . GLY A 1 105 ? 23.641 5.541 -2.176 1.00 55.28 105 GLY A O 1
ATOM 816 N N . PRO A 1 106 ? 25.057 4.104 -1.171 1.00 53.56 106 PRO A N 1
ATOM 817 C CA . PRO A 1 106 ? 24.903 4.674 0.161 1.00 53.56 106 PRO A CA 1
ATOM 818 C C . PRO A 1 106 ? 25.002 6.196 0.101 1.00 53.56 106 PRO A C 1
ATOM 820 O O . PRO A 1 106 ? 25.986 6.744 -0.398 1.00 53.56 106 PRO A O 1
ATOM 823 N N . VAL A 1 107 ? 23.970 6.870 0.611 1.00 57.25 107 VAL A N 1
ATOM 824 C CA . VAL A 1 107 ? 24.030 8.303 0.885 1.00 57.25 107 VAL A CA 1
ATOM 825 C C . VAL A 1 107 ? 25.246 8.510 1.776 1.00 57.25 107 VAL A C 1
ATOM 827 O O . VAL A 1 107 ? 25.260 8.074 2.927 1.00 57.25 107 VAL A O 1
ATOM 830 N N . THR A 1 108 ? 26.287 9.156 1.254 1.00 53.75 108 THR A N 1
ATOM 831 C CA . THR A 1 108 ? 27.375 9.647 2.090 1.00 53.75 108 THR A CA 1
ATOM 832 C C . THR A 1 108 ? 26.735 10.628 3.057 1.00 53.75 108 THR A C 1
ATOM 834 O O . THR A 1 108 ? 26.275 11.697 2.650 1.00 53.75 108 THR A O 1
ATOM 837 N N . GLN A 1 109 ? 26.631 10.234 4.324 1.00 51.06 109 GLN A N 1
ATOM 838 C CA . GLN A 1 109 ? 26.048 11.040 5.383 1.00 51.06 109 GLN A CA 1
ATOM 839 C C . GLN A 1 109 ? 26.903 12.303 5.540 1.00 51.06 109 GLN A C 1
ATOM 841 O O . GLN A 1 109 ? 27.903 12.333 6.251 1.00 51.06 109 GLN A O 1
ATOM 846 N N . LYS A 1 110 ? 26.554 13.364 4.812 1.00 51.00 110 LYS A N 1
ATOM 847 C CA . LYS A 1 110 ? 27.127 14.685 5.030 1.00 51.00 110 LYS A CA 1
ATOM 848 C C . LYS A 1 110 ? 26.439 15.208 6.282 1.00 51.00 110 LYS A C 1
ATOM 850 O O . LYS A 1 110 ? 25.271 15.572 6.215 1.00 51.00 110 LYS A O 1
ATOM 855 N N . ASN A 1 111 ? 27.144 15.145 7.414 1.00 46.91 111 ASN A N 1
ATOM 856 C CA . ASN A 1 111 ? 26.691 15.594 8.731 1.00 46.91 111 ASN A CA 1
ATOM 857 C C . ASN A 1 111 ? 25.866 16.887 8.642 1.00 46.91 111 ASN A C 1
ATOM 859 O O . ASN A 1 111 ? 26.418 17.983 8.565 1.00 46.91 111 ASN A O 1
ATOM 863 N N . TRP A 1 112 ? 24.543 16.754 8.681 1.00 46.66 112 TRP A N 1
ATOM 864 C CA . TRP A 1 112 ? 23.642 17.826 9.069 1.00 46.66 112 TRP A CA 1
ATOM 865 C C . TRP A 1 112 ? 23.391 17.646 10.562 1.00 46.66 112 TRP A C 1
ATOM 867 O O . TRP A 1 112 ? 22.549 16.855 10.979 1.00 46.66 112 TRP A O 1
ATOM 877 N N . GLY A 1 113 ? 24.207 18.319 11.372 1.00 45.47 113 GLY A N 1
ATOM 878 C CA . GLY A 1 113 ? 23.928 18.466 12.796 1.00 45.47 113 GLY A CA 1
ATOM 879 C C . GLY A 1 113 ? 22.729 19.405 12.988 1.00 45.47 113 GLY A C 1
ATOM 880 O O . GLY A 1 113 ? 22.644 20.417 12.287 1.00 45.47 113 GLY A O 1
ATOM 881 N N . PRO A 1 114 ? 21.798 19.113 13.908 1.00 55.28 114 PRO A N 1
ATOM 882 C CA . PRO A 1 114 ? 20.732 20.045 14.229 1.00 55.28 114 PRO A CA 1
ATOM 883 C C . PRO A 1 114 ? 21.278 21.193 15.088 1.00 55.28 114 PRO A C 1
ATOM 885 O O . PRO A 1 114 ? 21.545 21.016 16.273 1.00 55.28 114 PRO A O 1
ATOM 888 N N . ASN A 1 115 ? 21.373 22.396 14.516 1.00 54.41 115 ASN A N 1
ATOM 889 C CA . ASN A 1 115 ? 21.288 23.627 15.303 1.00 54.41 115 ASN A CA 1
ATOM 890 C C . ASN A 1 115 ? 19.825 23.811 15.731 1.00 54.41 115 ASN A C 1
ATOM 892 O O . ASN A 1 115 ? 19.072 24.545 15.097 1.00 54.41 115 ASN A O 1
ATOM 896 N N . PHE A 1 116 ? 19.417 23.120 16.793 1.00 49.16 116 PHE A N 1
ATOM 897 C CA . PHE A 1 116 ? 18.221 23.475 17.552 1.00 49.16 116 PHE A CA 1
ATOM 898 C C . PHE A 1 116 ? 18.670 24.008 18.910 1.00 49.16 116 PHE A C 1
ATOM 900 O O . PHE A 1 116 ? 18.935 23.249 19.838 1.00 49.16 116 PHE A O 1
ATOM 907 N N . SER A 1 117 ? 18.768 25.332 19.019 1.00 50.44 117 SER A N 1
ATOM 908 C CA . SER A 1 117 ? 18.791 26.006 20.315 1.00 50.44 117 SER A CA 1
ATOM 909 C C . SER A 1 117 ? 17.357 26.026 20.842 1.00 50.44 117 SER A C 1
ATOM 911 O O . SER A 1 117 ? 16.487 26.643 20.228 1.00 50.44 117 SER A O 1
ATOM 913 N N . ALA A 1 118 ? 17.091 25.332 21.949 1.00 38.06 118 ALA A N 1
ATOM 914 C CA . ALA A 1 118 ? 15.826 25.477 22.663 1.00 38.06 118 ALA A CA 1
ATOM 915 C C . ALA A 1 118 ? 15.723 26.908 23.234 1.00 38.06 118 ALA A C 1
ATOM 917 O O . ALA A 1 118 ? 16.725 27.407 23.755 1.00 38.06 118 ALA A O 1
ATOM 918 N N . PRO A 1 119 ? 14.566 27.589 23.139 1.00 51.84 119 PRO A N 1
ATOM 919 C CA . PRO A 1 119 ? 14.375 28.856 23.828 1.00 51.84 119 PRO A CA 1
ATOM 920 C C . PRO A 1 119 ? 14.348 28.631 25.347 1.00 51.84 119 PRO A C 1
ATOM 922 O O . PRO A 1 119 ? 13.743 27.672 25.829 1.00 51.84 119 PRO A O 1
ATOM 925 N N . SER A 1 120 ? 15.056 29.515 26.050 1.00 60.94 120 SER A N 1
ATOM 926 C CA . SER A 1 120 ? 15.146 29.648 27.510 1.00 60.94 120 SER A CA 1
ATOM 927 C C . SER A 1 120 ? 13.817 29.974 28.174 1.00 60.94 120 SER A C 1
ATOM 929 O O . SER A 1 120 ? 13.094 30.809 27.581 1.00 60.94 120 SER A O 1
#